Protein AF-A0A7R9DU09-F1 (afdb_monomer)

Sequence (143 aa):
RPVCVLAGVQQSKADQYLELVRRVGIELRSLLSSVDFLVPIFPITTHREVEMAHKVLSKDMGELVNAMKLAQKYTPTTLDAEYRKGMLSAAHILAMDAKNLLDVIDSIRIRYSEVNNFICTVVHPRSGGPLRGGGRCPESEVS

Foldseek 3Di:
DDDDPVVVVLVVVLVVLVVVLVVVVVVLVVLLVVVVVCLVLFDPVCVVVNVVLVVVLVVLSVQLVVLSVVLSVCSVDPCNVVSVVSNVVSVVVSVVSSVVSVVVVVVRCVVPVVSVVVVVVVVDPDDDDDDDDDDDDDDDDDD

InterPro domains:
  IPR005189 Focal adhesion kinase, targeting (FAT) domain [PF03623] (7-112)
  IPR036137 Focal adhesion kinase, targeting (FAT) domain superfamily [SSF68993] (8-113)

Mean predicted aligned error: 13.63 Å

Nearest PDB structures (foldseek):
  1ow6-assembly1_A-2  TM=8.844E-01  e=1.798E-08  Homo sapiens
  1k04-assembly1_A-2  TM=8.731E-01  e=1.908E-08  Homo sapiens
  5f28-assembly3_G  TM=9.031E-01  e=1.433E-07  Mus musculus
  4r32-assembly1_A  TM=9.702E-01  e=2.620E-06  Homo sapiens
  3u3f-assembly3_C  TM=9.711E-01  e=3.524E-06  Homo sapiens

Solvent-accessible surface area (backbone atoms only — not comparable to full-atom values): 8361 Å² total; per-residue (Å²): 134,96,79,64,75,67,58,57,60,52,49,58,52,43,53,50,53,52,52,51,53,49,52,53,52,52,54,50,50,53,51,52,54,57,48,59,73,44,49,86,75,49,58,77,82,54,47,59,56,53,55,49,45,55,53,50,52,54,48,33,52,51,50,24,55,49,29,43,53,48,21,50,72,34,50,92,43,94,56,24,67,58,31,45,49,49,21,52,50,32,49,48,51,38,52,51,53,52,48,50,49,48,53,53,53,48,55,47,50,66,76,40,58,68,49,62,62,47,53,70,58,62,78,54,83,70,85,84,79,92,78,85,78,89,83,77,83,82,86,76,82,89,134

Radius of gyration: 26.91 Å; Cα contacts (8 Å, |Δi|>4): 55; chains: 1; bounding box: 68×22×96 Å

Secondary structure (DSSP, 8-state):
---SHHHHHHHHHHHHHHHHHHHHHHHHHHHHHHHHTTGGGS-HHHHHHHHHHHHHHHHHHHHHHHHHHHHHHHTTSTTHHHHHHHHHHHHHHHHHHHHHHHHHHHHHHHHTTTHHHHHHHHS--------------------

Structure (mmCIF, N/CA/C/O backbone):
data_AF-A0A7R9DU09-F1
#
_entry.id   AF-A0A7R9DU09-F1
#
loop_
_atom_site.group_PDB
_atom_site.id
_atom_site.type_symbol
_atom_site.label_atom_id
_atom_site.label_alt_id
_atom_site.label_comp_id
_atom_site.label_asym_id
_atom_site.label_entity_id
_atom_site.label_seq_id
_atom_site.pdbx_PDB_ins_code
_atom_site.Cartn_x
_atom_site.Cartn_y
_atom_site.Cartn_z
_atom_site.occupancy
_atom_site.B_iso_or_equiv
_atom_site.auth_seq_id
_atom_site.auth_comp_id
_atom_site.auth_asym_id
_atom_site.auth_atom_id
_atom_site.pdbx_PDB_model_num
ATOM 1 N N . ARG A 1 1 ? -30.404 4.911 33.829 1.00 37.97 1 ARG A N 1
ATOM 2 C CA . ARG A 1 1 ? -29.133 4.361 33.290 1.00 37.97 1 ARG A CA 1
ATOM 3 C C . ARG A 1 1 ? -28.751 5.169 32.047 1.00 37.97 1 ARG A C 1
ATOM 5 O O . ARG A 1 1 ? -29.421 4.983 31.041 1.00 37.97 1 ARG A O 1
ATOM 12 N N . PRO A 1 2 ? -27.767 6.086 32.096 1.00 43.84 2 PRO A N 1
ATOM 13 C CA . PRO A 1 2 ? -27.377 6.880 30.938 1.00 43.84 2 PRO A CA 1
ATOM 14 C C . PRO A 1 2 ? -26.185 6.212 30.245 1.00 43.84 2 PRO A C 1
ATOM 16 O O . PRO A 1 2 ? -25.032 6.463 30.568 1.00 43.84 2 PRO A O 1
ATOM 19 N N . VAL A 1 3 ? -26.460 5.318 29.306 1.00 50.38 3 VAL A N 1
ATOM 20 C CA . VAL A 1 3 ? -25.474 4.846 28.329 1.00 50.38 3 VAL A CA 1
ATOM 21 C C . VAL A 1 3 ? -26.243 4.758 27.025 1.00 50.38 3 VAL A C 1
ATOM 23 O O . VAL A 1 3 ? -27.224 4.030 26.988 1.00 50.38 3 VAL A O 1
ATOM 26 N N . CYS A 1 4 ? -25.873 5.575 26.033 1.00 46.78 4 CYS A N 1
ATOM 27 C CA . CYS A 1 4 ? -26.039 5.290 24.596 1.00 46.78 4 CYS A CA 1
ATOM 28 C C . CYS A 1 4 ? -25.539 6.429 23.684 1.00 46.78 4 CYS A C 1
ATOM 30 O O . CYS A 1 4 ? -25.202 6.156 22.539 1.00 46.78 4 CYS A O 1
ATOM 32 N N . VAL A 1 5 ? -25.396 7.680 24.148 1.00 49.94 5 VAL A N 1
ATOM 33 C CA . VAL A 1 5 ? -25.008 8.783 23.231 1.00 49.94 5 VAL A CA 1
ATOM 34 C C . VAL A 1 5 ? -23.510 8.767 22.868 1.00 49.94 5 VAL A C 1
ATOM 36 O O . VAL A 1 5 ? -23.134 9.104 21.751 1.00 49.94 5 VAL A O 1
ATOM 39 N N . LEU A 1 6 ? -22.640 8.287 23.766 1.00 47.66 6 LEU A N 1
ATOM 40 C CA . LEU A 1 6 ? -21.197 8.158 23.500 1.00 47.66 6 LEU A CA 1
ATOM 41 C C . LEU A 1 6 ? -20.846 7.006 22.542 1.00 47.66 6 LEU A C 1
ATOM 43 O O . LEU A 1 6 ? -19.840 7.087 21.840 1.00 47.66 6 LEU A O 1
ATOM 47 N N . ALA A 1 7 ? -21.667 5.952 22.481 1.00 50.59 7 ALA A N 1
ATOM 48 C CA . ALA A 1 7 ? -21.392 4.792 21.631 1.00 50.59 7 ALA A CA 1
ATOM 49 C C . ALA A 1 7 ? -21.510 5.130 20.133 1.00 50.59 7 ALA A C 1
ATOM 51 O O . ALA A 1 7 ? -20.659 4.713 19.349 1.00 50.59 7 ALA A O 1
ATOM 52 N N . GLY A 1 8 ? -22.500 5.948 19.750 1.00 49.09 8 GLY A N 1
ATOM 53 C CA . GLY A 1 8 ? -22.696 6.374 18.358 1.00 49.09 8 GLY A CA 1
ATOM 54 C C . GLY A 1 8 ? -21.569 7.271 17.835 1.00 49.09 8 GLY A C 1
ATOM 55 O O . GLY A 1 8 ? -21.082 7.072 16.727 1.00 49.09 8 GLY A O 1
ATOM 56 N N . VAL A 1 9 ? -21.073 8.199 18.663 1.00 51.88 9 VAL A N 1
ATOM 57 C CA . VAL A 1 9 ? -19.949 9.085 18.296 1.00 51.88 9 VAL A CA 1
ATOM 58 C C . VAL A 1 9 ? -18.645 8.301 18.110 1.00 51.88 9 VAL A C 1
ATOM 60 O O . VAL A 1 9 ? -17.862 8.601 17.209 1.00 51.88 9 VAL A O 1
ATOM 63 N N . GLN A 1 10 ? -18.405 7.282 18.940 1.00 51.50 10 GLN A N 1
ATOM 64 C CA . GLN A 1 10 ? -17.206 6.443 18.842 1.00 51.50 10 GLN A CA 1
ATOM 65 C C . GLN A 1 10 ? -17.274 5.493 17.631 1.00 51.50 10 GLN A C 1
ATOM 67 O O . GLN A 1 10 ? -16.256 5.285 16.970 1.00 51.50 10 GLN A O 1
ATOM 72 N N . GLN A 1 11 ? -18.463 4.986 17.276 1.00 56.47 11 GLN A N 1
ATOM 73 C CA . GLN A 1 11 ? -18.666 4.193 16.054 1.00 56.47 11 GLN A CA 1
ATOM 74 C C . GLN A 1 11 ? -18.374 4.993 14.780 1.00 56.47 11 GLN A C 1
ATOM 76 O O . GLN A 1 11 ? -17.678 4.489 13.902 1.00 56.47 11 GLN A O 1
ATOM 81 N N . SER A 1 12 ? -18.793 6.262 14.707 1.00 60.59 12 SER A N 1
ATOM 82 C CA . SER A 1 12 ? -18.489 7.127 13.557 1.00 60.59 12 SER A CA 1
ATOM 83 C C . SER A 1 12 ? -16.995 7.405 13.359 1.00 60.59 12 SER A C 1
ATOM 85 O O . SER A 1 12 ? -16.564 7.640 12.231 1.00 60.59 12 SER A O 1
ATOM 87 N N . LYS A 1 13 ? -16.187 7.391 14.428 1.00 65.12 13 LYS A N 1
ATOM 88 C CA . LYS A 1 13 ? -14.726 7.549 14.319 1.00 65.12 13 LYS A CA 1
ATOM 89 C C . LYS A 1 13 ? -14.048 6.272 13.831 1.00 65.12 13 LYS A C 1
ATOM 91 O O . LYS A 1 13 ? -13.167 6.342 12.980 1.00 65.12 13 LYS A O 1
ATOM 96 N N . ALA A 1 14 ? -14.471 5.116 14.341 1.00 68.06 14 ALA A N 1
ATOM 97 C CA . ALA A 1 14 ? -13.940 3.823 13.916 1.00 68.06 14 ALA A CA 1
ATOM 98 C C . ALA A 1 14 ? -14.179 3.572 12.417 1.00 68.06 14 ALA A C 1
ATOM 100 O O . ALA A 1 14 ? -13.257 3.160 11.711 1.00 68.06 14 ALA A O 1
ATOM 101 N N . ASP A 1 15 ? -15.382 3.884 11.931 1.00 73.31 15 ASP A N 1
ATOM 102 C CA . ASP A 1 15 ? -15.763 3.705 10.527 1.00 73.31 15 ASP A CA 1
ATOM 103 C C . ASP A 1 15 ? -14.947 4.607 9.578 1.00 73.31 15 ASP A C 1
ATOM 105 O O . ASP A 1 15 ? -14.437 4.144 8.558 1.00 73.31 15 ASP A O 1
ATOM 109 N N . GLN A 1 16 ? -14.675 5.855 9.983 1.00 79.44 16 GLN A N 1
ATOM 110 C CA . GLN A 1 16 ? -13.796 6.766 9.235 1.00 79.44 16 GLN A CA 1
ATOM 111 C C . GLN A 1 16 ? -12.372 6.223 9.064 1.00 79.44 16 GLN A C 1
ATOM 113 O O . GLN A 1 16 ? -11.810 6.314 7.973 1.00 79.44 16 GLN A O 1
ATOM 118 N N . TYR A 1 17 ? -11.773 5.635 10.107 1.00 79.12 17 TYR A N 1
ATOM 119 C CA . TYR A 1 17 ? -10.437 5.038 9.981 1.00 79.12 17 TYR A CA 1
ATOM 120 C C . TYR A 1 17 ? -10.428 3.867 8.997 1.00 79.12 17 TYR A C 1
ATOM 122 O O . TYR A 1 17 ? -9.489 3.724 8.213 1.00 79.12 17 TYR A O 1
ATOM 130 N N . LEU A 1 18 ? -11.495 3.065 8.998 1.00 82.81 18 LEU A N 1
ATOM 131 C CA . LEU A 1 18 ? -11.659 1.950 8.072 1.00 82.81 18 LEU A CA 1
ATOM 132 C C . LEU A 1 18 ? -11.737 2.426 6.618 1.00 82.81 18 LEU A C 1
ATOM 134 O O . LEU A 1 18 ? -11.099 1.841 5.740 1.00 82.81 18 LEU A O 1
ATOM 138 N N . GLU A 1 19 ? -12.503 3.486 6.361 1.00 86.06 19 GLU A N 1
ATOM 139 C CA . GLU A 1 19 ? -12.614 4.065 5.024 1.00 86.06 19 GLU A CA 1
ATOM 140 C C . GLU A 1 19 ? -11.280 4.664 4.556 1.00 86.06 19 GLU A C 1
ATOM 142 O O . GLU A 1 19 ? -10.869 4.428 3.418 1.00 86.06 19 GLU A O 1
ATOM 147 N N . LEU A 1 20 ? -10.557 5.358 5.441 1.00 85.25 20 LEU A N 1
ATOM 148 C CA . LEU A 1 20 ? -9.233 5.908 5.141 1.00 85.25 20 LEU A CA 1
ATOM 149 C C . LEU A 1 20 ? -8.237 4.810 4.749 1.00 85.25 20 LEU A C 1
ATOM 151 O O . LEU A 1 20 ? -7.614 4.902 3.692 1.00 85.25 20 LEU A O 1
ATOM 155 N N . VAL A 1 21 ? -8.122 3.740 5.542 1.00 87.38 21 VAL A N 1
ATOM 156 C CA . VAL A 1 21 ? -7.196 2.636 5.234 1.00 87.38 21 VAL A CA 1
ATOM 157 C C . VAL A 1 21 ? -7.608 1.893 3.964 1.00 87.38 21 VAL A C 1
ATOM 159 O O . VAL A 1 21 ? -6.744 1.495 3.182 1.00 87.38 21 VAL A O 1
ATOM 162 N N . ARG A 1 22 ? -8.913 1.754 3.692 1.00 88.06 22 ARG A N 1
ATOM 163 C CA . ARG A 1 22 ? -9.385 1.216 2.407 1.00 88.06 22 ARG A CA 1
ATOM 164 C C . ARG A 1 22 ? -8.940 2.070 1.227 1.00 88.06 22 ARG A C 1
ATOM 166 O O . ARG A 1 22 ? -8.439 1.508 0.258 1.00 88.06 22 ARG A O 1
ATOM 173 N N . ARG A 1 23 ? -9.108 3.394 1.300 1.00 88.88 23 ARG A N 1
ATOM 174 C CA . ARG A 1 23 ? -8.676 4.312 0.234 1.00 88.88 23 ARG A CA 1
ATOM 175 C C . ARG A 1 23 ? -7.175 4.195 -0.014 1.00 88.88 23 ARG A C 1
ATOM 177 O O . ARG A 1 23 ? -6.777 3.996 -1.154 1.00 88.88 23 ARG A O 1
ATOM 184 N N . VAL A 1 24 ? -6.369 4.207 1.049 1.00 89.69 24 VAL A N 1
ATOM 185 C CA . VAL A 1 24 ? -4.911 4.015 0.952 1.00 89.69 24 VAL A CA 1
ATOM 186 C C . VAL A 1 24 ? -4.568 2.679 0.286 1.00 89.69 24 VAL A C 1
ATOM 188 O O . VAL A 1 24 ? -3.731 2.639 -0.608 1.00 89.69 24 VAL A O 1
ATOM 191 N N . GLY A 1 25 ? -5.250 1.591 0.656 1.00 90.38 25 GLY A N 1
ATOM 192 C CA . GLY A 1 25 ? -5.029 0.281 0.041 1.00 90.38 25 GLY A CA 1
ATOM 193 C C . GLY A 1 25 ? -5.397 0.217 -1.446 1.00 90.38 25 GLY A C 1
ATOM 194 O O . GLY A 1 25 ? -4.718 -0.466 -2.211 1.00 90.38 25 GLY A O 1
ATOM 195 N N . ILE A 1 26 ? -6.449 0.925 -1.874 1.00 90.69 26 ILE A N 1
ATOM 196 C CA . ILE A 1 26 ? -6.842 1.009 -3.290 1.00 90.69 26 ILE A CA 1
ATOM 197 C C . ILE A 1 26 ? -5.788 1.780 -4.089 1.00 90.69 26 ILE A C 1
ATOM 199 O O . ILE A 1 26 ? -5.324 1.277 -5.113 1.00 90.69 26 ILE A O 1
ATOM 203 N N . GLU A 1 27 ? -5.379 2.952 -3.601 1.00 91.12 27 GLU A N 1
ATOM 204 C CA . GLU A 1 27 ? -4.348 3.781 -4.238 1.00 91.12 27 GLU A CA 1
ATOM 205 C C . GLU A 1 27 ? -3.022 3.025 -4.351 1.00 91.12 27 GLU A C 1
ATOM 207 O O . GLU A 1 27 ? -2.427 2.958 -5.426 1.00 91.12 27 GLU A O 1
ATOM 212 N N . LEU A 1 28 ? -2.598 2.360 -3.273 1.00 89.94 28 LEU A N 1
ATOM 213 C CA . LEU A 1 28 ? -1.379 1.560 -3.284 1.00 89.94 28 LEU A CA 1
ATOM 214 C C . LEU A 1 28 ? -1.467 0.399 -4.278 1.00 89.94 28 LEU A C 1
ATOM 216 O O . LEU A 1 28 ? -0.508 0.132 -4.996 1.00 89.94 28 LEU A O 1
ATOM 220 N N . ARG A 1 29 ? -2.613 -0.287 -4.369 1.00 91.19 29 ARG A N 1
ATOM 221 C CA . ARG A 1 29 ? -2.785 -1.366 -5.351 1.00 91.19 29 ARG A CA 1
ATOM 222 C C . ARG A 1 29 ? -2.723 -0.842 -6.785 1.00 91.19 29 ARG A C 1
ATOM 224 O O . ARG A 1 29 ? -2.151 -1.511 -7.639 1.00 91.19 29 ARG A O 1
ATOM 231 N N . SER A 1 30 ? -3.287 0.337 -7.042 1.00 90.94 30 SER A N 1
ATOM 232 C CA . SER A 1 30 ? -3.193 1.017 -8.340 1.00 90.94 30 SER A CA 1
ATOM 233 C C . SER A 1 30 ? -1.737 1.345 -8.697 1.00 90.94 30 SER A C 1
ATOM 235 O O . SER A 1 30 ? -1.279 1.073 -9.811 1.00 90.94 30 SER A O 1
ATOM 237 N N . LEU A 1 31 ? -0.979 1.844 -7.717 1.00 88.88 31 LEU A N 1
ATOM 238 C CA . LEU A 1 31 ? 0.446 2.127 -7.846 1.00 88.88 31 LEU A CA 1
ATOM 239 C C . LEU A 1 31 ? 1.252 0.865 -8.183 1.00 88.88 31 LEU A C 1
ATOM 241 O O . LEU A 1 31 ? 1.968 0.843 -9.180 1.00 88.88 31 LEU A O 1
ATOM 245 N N . LEU A 1 32 ? 1.100 -0.194 -7.382 1.00 88.62 32 LEU A N 1
ATOM 246 C CA . LEU A 1 32 ? 1.796 -1.469 -7.578 1.00 88.62 32 LEU A CA 1
ATOM 247 C C . LEU A 1 32 ? 1.457 -2.083 -8.937 1.00 88.62 32 LEU A C 1
ATOM 249 O O . LEU A 1 32 ? 2.358 -2.490 -9.659 1.00 88.62 32 LEU A O 1
ATOM 253 N N . SER A 1 33 ? 0.182 -2.049 -9.336 1.00 89.69 33 SER A N 1
ATOM 254 C CA . SER A 1 33 ? -0.230 -2.526 -10.657 1.00 89.69 33 SER A CA 1
ATOM 255 C C . SER A 1 33 ? 0.446 -1.742 -11.781 1.00 89.69 33 SER A C 1
ATOM 257 O O . SER A 1 33 ? 0.816 -2.332 -12.790 1.00 89.69 33 SER A O 1
ATOM 259 N N . SER A 1 34 ? 0.618 -0.428 -11.622 1.00 86.88 34 SER A N 1
ATOM 260 C CA . SER A 1 34 ? 1.322 0.406 -12.603 1.00 86.88 34 SER A CA 1
ATOM 261 C C . SER A 1 34 ? 2.810 0.056 -12.679 1.00 86.88 34 SER A C 1
ATOM 263 O O . SER A 1 34 ? 3.383 0.055 -13.765 1.00 86.88 34 SER A O 1
ATOM 265 N N . VAL A 1 35 ? 3.428 -0.269 -11.541 1.00 85.25 35 VAL A N 1
ATOM 266 C CA . VAL A 1 35 ? 4.822 -0.721 -11.462 1.00 85.25 35 VAL A CA 1
ATOM 267 C C . VAL A 1 35 ? 4.994 -2.102 -12.103 1.00 85.25 35 VAL A C 1
ATOM 269 O O . VAL A 1 35 ? 5.930 -2.274 -12.882 1.00 85.25 35 VAL A O 1
ATOM 272 N N . ASP A 1 36 ? 4.074 -3.044 -11.874 1.00 85.75 36 ASP A N 1
ATOM 273 C CA . ASP A 1 36 ? 4.090 -4.394 -12.465 1.00 85.75 36 ASP A CA 1
ATOM 274 C C . ASP A 1 36 ? 4.141 -4.369 -14.003 1.00 85.75 36 ASP A C 1
ATOM 276 O O . ASP A 1 36 ? 4.857 -5.161 -14.616 1.00 85.75 36 ASP A O 1
ATOM 280 N N . PHE A 1 37 ? 3.452 -3.422 -14.651 1.00 83.56 37 PHE A N 1
ATOM 281 C CA . PHE A 1 37 ? 3.528 -3.253 -16.110 1.00 83.56 37 PHE A CA 1
ATOM 282 C C . PHE A 1 37 ? 4.911 -2.803 -16.603 1.00 83.56 37 PHE A C 1
ATOM 284 O O . PHE A 1 37 ? 5.250 -3.025 -17.766 1.00 83.56 37 PHE A O 1
ATOM 291 N N . LEU A 1 38 ? 5.712 -2.173 -15.742 1.00 80.06 38 LEU A N 1
ATOM 292 C CA . LEU A 1 38 ? 7.048 -1.676 -16.073 1.00 80.06 38 LEU A CA 1
ATOM 293 C C . LEU A 1 38 ? 8.154 -2.689 -15.753 1.00 80.06 38 LEU A C 1
ATOM 295 O O . LEU A 1 38 ? 9.193 -2.666 -16.411 1.00 80.06 38 LEU A O 1
ATOM 299 N N . VAL A 1 39 ? 7.924 -3.606 -14.804 1.00 81.38 39 VAL A N 1
ATOM 300 C CA . VAL A 1 39 ? 8.848 -4.699 -14.446 1.00 81.38 39 VAL A CA 1
ATOM 301 C C . VAL A 1 39 ? 9.449 -5.420 -15.660 1.00 81.38 39 VAL A C 1
ATOM 303 O O . VAL A 1 39 ? 10.675 -5.504 -15.719 1.00 81.38 39 VAL A O 1
ATOM 306 N N . PRO A 1 40 ? 8.677 -5.897 -16.661 1.00 79.94 40 PRO A N 1
ATOM 307 C CA . PRO A 1 40 ? 9.249 -6.627 -17.798 1.00 79.94 40 PRO A CA 1
ATOM 308 C C . PRO A 1 40 ? 10.190 -5.786 -18.670 1.00 79.94 40 PRO A C 1
ATOM 310 O O . PRO A 1 40 ? 10.945 -6.341 -19.463 1.00 79.94 40 PRO A O 1
ATOM 313 N N . ILE A 1 41 ? 10.144 -4.461 -18.537 1.00 77.88 41 ILE A N 1
ATOM 314 C CA . ILE A 1 41 ? 10.939 -3.516 -19.321 1.00 77.88 41 ILE A CA 1
ATOM 315 C C . ILE A 1 41 ? 12.21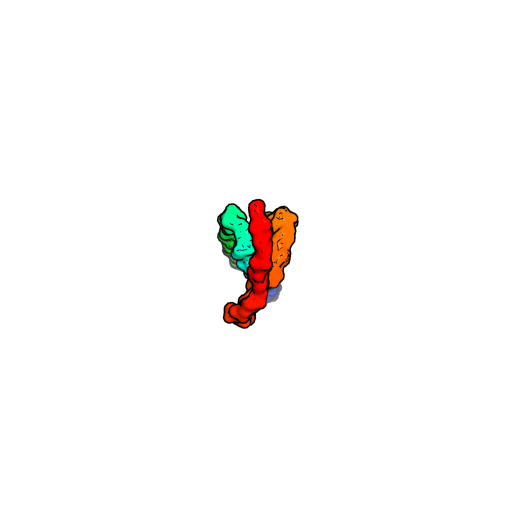7 -3.108 -18.581 1.00 77.88 41 ILE A C 1
ATOM 317 O O . ILE A 1 41 ? 13.177 -2.636 -19.189 1.00 77.88 41 ILE A O 1
ATOM 321 N N . PHE A 1 42 ? 12.248 -3.302 -17.264 1.00 75.62 42 PHE A N 1
ATOM 322 C CA . PHE A 1 42 ? 13.418 -3.024 -16.451 1.00 75.62 42 PHE A CA 1
ATOM 323 C C . PHE A 1 42 ? 14.479 -4.123 -16.571 1.00 75.62 42 PHE A C 1
ATOM 325 O O . PHE A 1 42 ? 14.150 -5.288 -16.809 1.00 75.62 42 PHE A O 1
ATOM 332 N N . PRO A 1 43 ? 15.765 -3.785 -16.378 1.00 77.56 43 PRO A N 1
ATOM 333 C CA . PRO A 1 43 ? 16.825 -4.782 -16.329 1.00 77.56 43 PRO A CA 1
ATOM 334 C C . PRO A 1 43 ? 16.649 -5.733 -15.135 1.00 77.56 43 PRO A C 1
ATOM 336 O O . PRO A 1 43 ? 16.142 -5.360 -14.074 1.00 77.56 43 PRO A O 1
ATOM 339 N N . ILE A 1 44 ? 17.138 -6.968 -15.289 1.00 77.06 44 ILE A N 1
ATOM 340 C CA . ILE A 1 44 ? 17.050 -8.044 -14.281 1.00 77.06 44 ILE A CA 1
ATOM 341 C C . ILE A 1 44 ? 17.619 -7.627 -12.915 1.00 77.06 44 ILE A C 1
ATOM 343 O O . ILE A 1 44 ? 17.145 -8.089 -11.879 1.00 77.06 44 ILE A O 1
ATOM 347 N N . THR A 1 45 ? 18.601 -6.721 -12.888 1.00 73.69 45 THR A N 1
ATOM 348 C CA . THR A 1 45 ? 19.187 -6.184 -11.650 1.00 73.69 45 THR A CA 1
ATOM 349 C C . THR A 1 45 ? 18.149 -5.489 -10.768 1.00 73.69 45 THR A C 1
ATOM 351 O O . THR A 1 45 ? 18.146 -5.683 -9.557 1.00 73.69 45 THR A O 1
ATOM 354 N N . THR A 1 46 ? 17.217 -4.760 -11.382 1.00 77.88 46 THR A N 1
ATOM 355 C CA . THR A 1 46 ? 16.153 -4.014 -10.694 1.00 77.88 46 THR A CA 1
ATOM 356 C C . THR A 1 46 ? 14.903 -4.845 -10.407 1.00 77.88 46 THR A C 1
ATOM 358 O O . THR A 1 46 ? 14.104 -4.463 -9.558 1.00 77.88 46 THR A O 1
ATOM 361 N N . HIS A 1 47 ? 14.735 -6.018 -11.034 1.00 82.88 47 HIS A N 1
ATOM 362 C CA . HIS A 1 47 ? 13.592 -6.907 -10.751 1.00 82.88 47 HIS A CA 1
ATOM 363 C C . HIS A 1 47 ? 13.559 -7.325 -9.281 1.00 82.88 47 HIS A C 1
ATOM 365 O O . HIS A 1 47 ? 12.504 -7.325 -8.653 1.00 82.88 47 HIS A O 1
ATOM 371 N N . ARG A 1 48 ? 14.734 -7.623 -8.714 1.00 84.19 48 ARG A N 1
ATOM 372 C CA . ARG A 1 48 ? 14.878 -7.990 -7.301 1.00 84.19 48 ARG A CA 1
ATOM 373 C C . ARG A 1 48 ? 14.470 -6.843 -6.374 1.00 84.19 48 ARG A C 1
ATOM 375 O O . ARG A 1 48 ? 13.831 -7.092 -5.357 1.00 84.19 48 ARG A O 1
ATOM 382 N N . GLU A 1 49 ? 14.831 -5.607 -6.716 1.00 83.88 49 GLU A N 1
ATOM 383 C CA . GLU A 1 49 ? 14.476 -4.413 -5.938 1.00 83.88 49 GLU A CA 1
ATOM 384 C C . GLU A 1 49 ? 12.966 -4.173 -5.945 1.00 83.88 49 GLU A C 1
ATOM 386 O O . GLU A 1 49 ? 12.378 -3.967 -4.884 1.00 83.88 49 GLU A O 1
ATOM 391 N N . VAL A 1 50 ? 12.321 -4.295 -7.110 1.00 84.12 50 VAL A N 1
ATOM 392 C CA . VAL A 1 50 ? 10.863 -4.156 -7.220 1.00 84.12 50 VAL A CA 1
ATOM 393 C C . VAL A 1 50 ? 10.143 -5.269 -6.455 1.00 84.12 50 VAL A C 1
ATOM 395 O O . VAL A 1 50 ? 9.224 -4.987 -5.691 1.00 84.12 50 VAL A O 1
ATOM 398 N N . GLU A 1 51 ? 10.593 -6.523 -6.564 1.00 86.69 51 GLU A N 1
ATOM 399 C CA . GLU A 1 51 ? 10.007 -7.635 -5.803 1.00 86.69 51 GLU A CA 1
ATOM 400 C C . GLU A 1 51 ? 10.096 -7.394 -4.285 1.00 86.69 51 GLU A C 1
ATOM 402 O O . GLU A 1 51 ? 9.132 -7.627 -3.547 1.00 86.69 51 GLU A O 1
ATOM 407 N N . MET A 1 52 ? 11.242 -6.901 -3.804 1.00 88.75 52 MET A N 1
ATOM 408 C CA . MET A 1 52 ? 11.413 -6.547 -2.394 1.00 88.75 52 MET A CA 1
ATOM 409 C C . MET A 1 52 ? 10.493 -5.397 -1.990 1.00 88.75 52 MET A C 1
ATOM 411 O O . MET A 1 52 ? 9.859 -5.489 -0.942 1.00 88.75 52 MET A O 1
ATOM 415 N N . ALA A 1 53 ? 10.354 -4.365 -2.820 1.00 88.19 53 ALA A N 1
ATOM 416 C CA . ALA A 1 53 ? 9.452 -3.256 -2.540 1.00 88.19 53 ALA A CA 1
ATOM 417 C C . ALA A 1 53 ? 7.983 -3.700 -2.472 1.00 88.19 53 ALA A C 1
ATOM 419 O O . ALA A 1 53 ? 7.273 -3.306 -1.550 1.00 88.19 53 ALA A O 1
ATOM 420 N N . HIS A 1 54 ? 7.536 -4.592 -3.364 1.00 87.56 54 HIS A N 1
ATOM 421 C CA . HIS A 1 54 ? 6.196 -5.188 -3.285 1.00 87.56 54 HIS A CA 1
ATOM 422 C C . HIS A 1 54 ? 5.988 -5.949 -1.968 1.00 87.56 54 HIS A C 1
ATOM 424 O O . HIS A 1 54 ? 4.927 -5.836 -1.347 1.00 87.56 54 HIS A O 1
ATOM 430 N N . LYS A 1 55 ? 6.993 -6.712 -1.518 1.00 90.75 55 LYS A N 1
ATOM 431 C CA . LYS A 1 55 ? 6.943 -7.447 -0.243 1.00 90.75 55 LYS A CA 1
ATOM 432 C C . LYS A 1 55 ? 6.904 -6.513 0.965 1.00 90.75 55 LYS A C 1
ATOM 434 O O . LYS A 1 55 ? 6.108 -6.755 1.869 1.00 90.75 55 LYS A O 1
ATOM 439 N N . VAL A 1 56 ? 7.734 -5.469 0.968 1.00 92.44 56 VAL A N 1
ATOM 440 C CA . VAL A 1 56 ? 7.781 -4.446 2.025 1.00 92.44 56 VAL A CA 1
ATOM 441 C C . VAL A 1 56 ? 6.430 -3.739 2.112 1.00 92.44 56 VAL A C 1
ATOM 443 O O . VAL A 1 56 ? 5.745 -3.886 3.116 1.00 92.44 56 VAL A O 1
ATOM 446 N N . LEU A 1 57 ? 5.936 -3.181 1.006 1.00 91.12 57 LEU A N 1
ATOM 447 C CA . LEU A 1 57 ? 4.645 -2.486 0.964 1.00 91.12 57 LEU A CA 1
ATOM 448 C C . LEU A 1 57 ? 3.460 -3.371 1.366 1.00 91.12 57 LEU A C 1
ATOM 450 O O . LEU A 1 57 ? 2.537 -2.920 2.044 1.00 91.12 57 LEU A O 1
ATOM 454 N N . SER A 1 58 ? 3.482 -4.650 0.98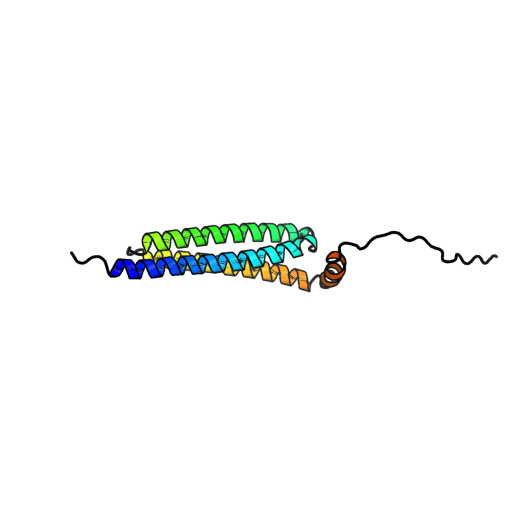4 1.00 91.69 58 SER A N 1
ATOM 455 C CA . SER A 1 58 ? 2.459 -5.613 1.410 1.00 91.69 58 SER A CA 1
ATOM 456 C C . SER A 1 58 ? 2.505 -5.869 2.918 1.00 91.69 58 SER A C 1
ATOM 458 O O . SER A 1 58 ? 1.457 -5.980 3.560 1.00 91.69 58 SER A O 1
ATOM 460 N N . LYS A 1 59 ? 3.711 -5.950 3.493 1.00 93.19 59 LYS A N 1
ATOM 461 C CA . LYS A 1 59 ? 3.910 -6.081 4.937 1.00 93.19 59 LYS A CA 1
ATOM 462 C C . LYS A 1 59 ? 3.422 -4.824 5.661 1.00 93.19 59 LYS A C 1
ATOM 464 O O . LYS A 1 59 ? 2.623 -4.959 6.587 1.00 93.19 59 LYS A O 1
ATOM 469 N N . ASP A 1 60 ? 3.817 -3.637 5.210 1.00 93.50 60 ASP A N 1
ATOM 470 C CA . ASP A 1 60 ? 3.458 -2.365 5.849 1.00 93.50 60 ASP A CA 1
ATOM 471 C C . ASP A 1 60 ? 1.950 -2.103 5.789 1.00 93.50 60 ASP A C 1
ATOM 473 O O . ASP A 1 60 ? 1.354 -1.654 6.769 1.00 93.50 60 ASP A O 1
ATOM 477 N N . MET A 1 61 ? 1.284 -2.484 4.692 1.00 92.69 61 MET A N 1
ATOM 478 C CA . MET A 1 61 ? -0.182 -2.483 4.622 1.00 92.69 61 MET A CA 1
ATOM 479 C C . MET A 1 61 ? -0.813 -3.397 5.671 1.00 92.69 61 MET A C 1
ATOM 481 O O . MET A 1 61 ? -1.820 -3.037 6.285 1.00 92.69 61 MET A O 1
ATOM 485 N N . GLY A 1 62 ? -0.238 -4.582 5.883 1.00 92.75 62 GLY A N 1
ATOM 486 C CA . GLY A 1 62 ? -0.669 -5.499 6.933 1.00 92.75 62 GLY A CA 1
ATOM 487 C C . GLY A 1 62 ? -0.506 -4.892 8.328 1.00 92.75 62 GLY A C 1
ATOM 488 O O . GLY A 1 62 ? -1.429 -4.973 9.144 1.00 92.75 62 GLY A O 1
ATOM 489 N N . GLU A 1 63 ? 0.628 -4.240 8.590 1.00 92.75 63 GLU A N 1
ATOM 490 C CA . GLU A 1 63 ? 0.898 -3.560 9.861 1.00 92.75 63 GLU A CA 1
ATOM 491 C C . GLU A 1 63 ? -0.054 -2.381 10.090 1.00 92.75 63 GLU A C 1
ATOM 493 O O . GLU A 1 63 ? -0.636 -2.278 11.170 1.00 92.75 63 GLU A O 1
ATOM 498 N N . LEU A 1 64 ? -0.316 -1.560 9.069 1.00 92.19 64 LEU A N 1
ATOM 499 C CA . LEU A 1 64 ? -1.292 -0.470 9.133 1.00 92.19 64 LEU A CA 1
ATOM 500 C C . LEU A 1 64 ? -2.701 -0.986 9.447 1.00 92.19 64 LEU A C 1
ATOM 502 O O . LEU A 1 64 ? -3.372 -0.463 10.338 1.00 92.19 64 LEU A O 1
ATOM 506 N N . VAL A 1 65 ? -3.156 -2.032 8.750 1.00 91.25 65 VAL A N 1
ATOM 507 C CA . VAL A 1 65 ? -4.480 -2.628 8.985 1.00 91.25 65 VAL A CA 1
ATOM 508 C C . VAL A 1 65 ? -4.577 -3.201 10.400 1.00 91.25 65 VAL A C 1
ATOM 510 O O . VAL A 1 65 ? -5.604 -3.032 11.061 1.00 91.25 65 VAL A O 1
ATOM 513 N N . ASN A 1 66 ? -3.526 -3.857 10.893 1.00 91.19 66 ASN A N 1
ATOM 514 C CA . ASN A 1 66 ? -3.491 -4.376 12.258 1.00 91.19 66 ASN A CA 1
ATOM 515 C C . ASN A 1 66 ? -3.494 -3.247 13.296 1.00 91.19 66 ASN A C 1
ATOM 517 O O . ASN A 1 66 ? -4.295 -3.290 14.231 1.00 91.19 66 ASN A O 1
ATOM 521 N N . ALA A 1 67 ? -2.677 -2.210 13.108 1.00 89.88 67 ALA A N 1
ATOM 522 C CA . ALA A 1 67 ? -2.635 -1.043 13.982 1.00 89.88 67 ALA A CA 1
ATOM 523 C C . ALA A 1 67 ? -3.984 -0.306 14.011 1.00 89.88 67 ALA A C 1
ATOM 525 O O . ALA A 1 67 ? -4.461 0.063 15.081 1.00 89.88 67 ALA A O 1
ATOM 526 N N . MET A 1 68 ? -4.654 -0.174 12.864 1.00 89.56 68 MET A N 1
ATOM 527 C CA . MET A 1 68 ? -6.003 0.388 12.770 1.00 89.56 68 MET A CA 1
ATOM 528 C C . MET A 1 68 ? -7.034 -0.472 13.513 1.00 89.56 68 MET A C 1
ATOM 530 O O . MET A 1 68 ? -7.848 0.061 14.265 1.00 89.56 68 MET A O 1
ATOM 534 N N . LYS A 1 69 ? -7.010 -1.802 13.342 1.00 87.50 69 LYS A N 1
ATOM 535 C CA . LYS A 1 69 ? -7.910 -2.715 14.071 1.00 87.50 69 LYS A CA 1
ATOM 536 C C . LYS A 1 69 ? -7.723 -2.601 15.584 1.00 87.50 69 LYS A C 1
ATOM 538 O O . LYS A 1 69 ? -8.707 -2.608 16.321 1.00 87.50 69 LYS A O 1
ATOM 543 N N . LEU A 1 70 ? -6.478 -2.479 16.047 1.00 86.94 70 LEU A N 1
ATOM 544 C CA . LEU A 1 70 ? -6.171 -2.236 17.456 1.00 86.94 70 LEU A CA 1
ATOM 545 C C . LEU A 1 70 ? -6.695 -0.865 17.896 1.00 86.94 70 LEU A C 1
ATOM 547 O O . LEU A 1 70 ? -7.407 -0.790 18.894 1.00 86.94 70 LEU A O 1
ATOM 551 N N . ALA A 1 71 ? -6.447 0.191 17.119 1.00 84.75 71 ALA A N 1
ATOM 552 C CA . ALA A 1 71 ? -6.968 1.525 17.403 1.00 84.75 71 ALA A CA 1
ATOM 553 C C . ALA A 1 71 ? -8.498 1.522 17.541 1.00 84.75 71 ALA A C 1
ATOM 555 O O . ALA A 1 71 ? -9.007 2.055 18.521 1.00 84.75 71 ALA A O 1
ATOM 556 N N . GLN A 1 72 ? -9.229 0.836 16.655 1.00 81.69 72 GLN A N 1
ATOM 557 C CA . GLN A 1 72 ? -10.684 0.669 16.768 1.00 81.69 72 GLN A CA 1
ATOM 558 C C . GLN A 1 72 ? -11.094 -0.115 18.023 1.00 81.69 72 GLN A C 1
ATOM 560 O O . GLN A 1 72 ? -12.003 0.293 18.744 1.00 81.69 72 GLN A O 1
ATOM 565 N N . LYS A 1 73 ? -10.414 -1.230 18.315 1.00 81.31 73 LYS A N 1
ATOM 566 C CA . LYS A 1 73 ? -10.718 -2.089 19.471 1.00 81.31 73 LYS A CA 1
ATOM 567 C C . LYS A 1 73 ? -10.515 -1.367 20.806 1.00 81.31 73 LYS A C 1
ATOM 569 O O . LYS A 1 73 ? -11.273 -1.597 21.745 1.00 81.31 73 LYS A O 1
ATOM 574 N N . TYR A 1 74 ? -9.512 -0.495 20.883 1.00 78.75 74 TYR A N 1
ATOM 575 C CA . TYR A 1 74 ? -9.136 0.234 22.095 1.00 78.75 74 TYR A CA 1
ATOM 576 C C . TYR A 1 74 ? -9.604 1.701 22.106 1.00 78.75 74 TYR A C 1
ATOM 578 O O . TYR A 1 74 ? -9.352 2.399 23.087 1.00 78.75 74 TYR A O 1
ATOM 586 N N . THR A 1 75 ? -10.371 2.142 21.098 1.00 68.12 75 THR A N 1
ATOM 587 C CA . THR A 1 75 ? -11.002 3.478 21.010 1.00 68.12 75 THR A CA 1
ATOM 588 C C . THR A 1 75 ? -11.789 3.899 22.270 1.00 68.12 75 THR A C 1
ATOM 590 O O . THR A 1 75 ? -11.735 5.075 22.632 1.00 68.12 75 THR A O 1
ATOM 593 N N . PRO A 1 76 ? -12.524 3.015 22.986 1.00 70.69 76 PRO A N 1
ATOM 594 C CA . PRO A 1 76 ? -13.223 3.412 24.214 1.00 70.69 76 PRO A CA 1
ATOM 595 C C . PRO A 1 76 ? -12.330 3.446 25.469 1.00 70.69 76 PRO A C 1
ATOM 597 O O . PRO A 1 76 ? -12.837 3.716 26.555 1.00 70.69 76 PRO A O 1
ATOM 600 N N . THR A 1 77 ? -11.031 3.151 25.356 1.00 76.12 77 THR A N 1
ATOM 601 C CA . THR A 1 77 ? -10.107 3.036 26.498 1.00 76.12 77 THR A CA 1
ATOM 602 C C . THR A 1 77 ? -9.111 4.196 26.548 1.00 76.12 77 THR A C 1
ATOM 604 O O . THR A 1 77 ? -8.877 4.875 25.553 1.00 76.12 77 THR A O 1
ATOM 607 N N . THR A 1 78 ? -8.457 4.400 27.693 1.00 75.88 78 THR A N 1
ATOM 608 C CA . THR A 1 78 ? -7.385 5.400 27.882 1.00 75.88 78 THR A CA 1
ATOM 609 C C . THR A 1 78 ? -6.170 5.199 26.970 1.00 75.88 78 THR A C 1
ATOM 611 O O . THR A 1 78 ? -5.374 6.121 26.820 1.00 75.88 78 THR A O 1
ATOM 614 N N . LEU A 1 79 ? -6.034 4.031 26.333 1.00 75.88 79 LEU A N 1
ATOM 615 C CA . LEU A 1 79 ? -4.947 3.719 25.401 1.00 75.88 79 LEU A CA 1
ATOM 616 C C . LEU A 1 79 ? -5.221 4.185 23.958 1.00 75.88 79 LEU A C 1
ATOM 618 O O . LEU A 1 79 ? -4.348 4.060 23.102 1.00 75.88 79 LEU A O 1
ATOM 622 N N . ASP A 1 80 ? -6.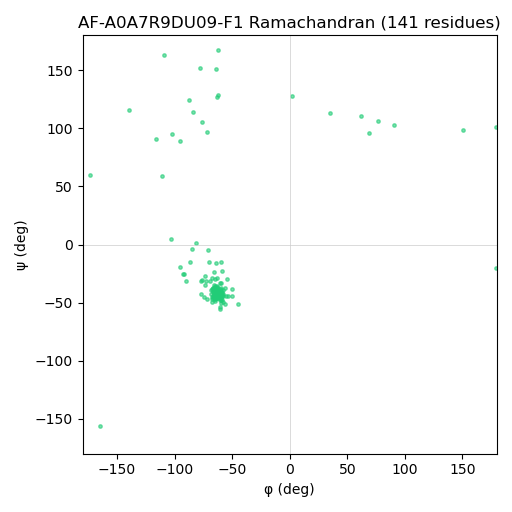405 4.734 23.667 1.00 76.44 80 ASP A N 1
ATOM 623 C CA . ASP A 1 80 ? -6.801 5.202 22.330 1.00 76.44 80 ASP A CA 1
ATOM 624 C C . ASP A 1 80 ? -5.754 6.127 21.678 1.00 76.44 80 ASP A C 1
ATOM 626 O O . ASP A 1 80 ? -5.401 5.950 20.512 1.00 76.44 80 ASP A O 1
ATOM 630 N N . ALA A 1 81 ? -5.201 7.078 22.435 1.00 79.12 81 ALA A N 1
ATOM 63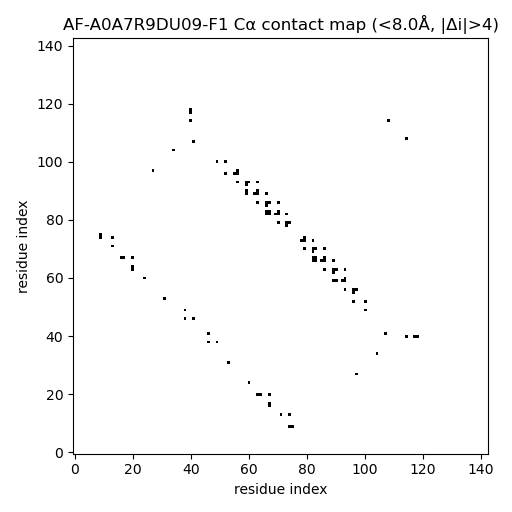1 C CA . ALA A 1 81 ? -4.201 8.012 21.921 1.00 79.12 81 ALA A CA 1
ATOM 632 C C . ALA A 1 81 ? -2.902 7.312 21.475 1.00 79.12 81 ALA A C 1
ATOM 634 O O . ALA A 1 81 ? -2.301 7.702 20.472 1.00 79.12 81 ALA A O 1
ATOM 635 N N . GLU A 1 82 ? -2.486 6.263 22.186 1.00 86.38 82 GLU A N 1
ATOM 636 C CA . GLU A 1 82 ? -1.266 5.512 21.889 1.00 86.38 82 GLU A CA 1
ATOM 637 C C . GLU A 1 82 ? -1.446 4.619 20.658 1.00 86.38 82 GLU A C 1
ATOM 639 O O . GLU A 1 82 ? -0.627 4.662 19.738 1.00 86.38 82 GLU A O 1
ATOM 644 N N . TYR A 1 83 ? -2.569 3.899 20.564 1.00 84.81 83 TYR A N 1
ATOM 645 C CA . TYR A 1 83 ? -2.873 3.089 19.383 1.00 84.81 83 TYR A CA 1
ATOM 646 C C . TYR A 1 83 ? -3.109 3.941 18.132 1.00 84.81 83 TYR A C 1
ATOM 648 O O . TYR A 1 83 ? -2.651 3.572 17.050 1.00 84.81 83 TYR A O 1
ATOM 656 N N . ARG A 1 84 ? -3.753 5.112 18.258 1.00 83.00 84 ARG A N 1
ATOM 657 C CA . ARG A 1 84 ? -3.869 6.070 17.146 1.00 83.00 84 ARG A CA 1
ATOM 658 C C . ARG A 1 84 ? -2.500 6.563 16.687 1.00 83.00 84 ARG A C 1
ATOM 660 O O . ARG A 1 84 ? -2.264 6.632 15.484 1.00 83.00 84 ARG A O 1
ATOM 667 N N . LYS A 1 85 ? -1.581 6.855 17.614 1.00 87.38 85 LYS A N 1
ATOM 668 C CA . LYS A 1 85 ? -0.198 7.221 17.274 1.00 87.38 85 LYS A CA 1
ATOM 669 C C . LYS A 1 85 ? 0.524 6.079 16.550 1.00 87.38 85 LYS A C 1
ATOM 671 O O . LYS A 1 85 ? 1.173 6.333 15.540 1.00 87.38 85 LYS A O 1
ATOM 676 N N . GLY A 1 86 ? 0.364 4.838 17.013 1.00 88.94 86 GLY A N 1
ATOM 677 C CA . GLY A 1 86 ? 0.909 3.650 16.347 1.00 88.94 86 GLY A CA 1
ATOM 678 C C . GLY A 1 86 ? 0.377 3.470 14.922 1.00 88.94 86 GLY A C 1
ATOM 679 O O . GLY A 1 86 ? 1.157 3.279 13.994 1.00 88.94 86 GLY A O 1
ATOM 680 N N . MET A 1 87 ? -0.934 3.631 14.722 1.00 90.50 87 MET A N 1
ATOM 681 C CA . MET A 1 87 ? -1.561 3.594 13.395 1.00 90.50 87 MET A CA 1
ATOM 682 C C . MET A 1 87 ? -1.015 4.686 12.467 1.00 90.50 87 MET A C 1
ATOM 684 O O . MET A 1 87 ? -0.678 4.398 11.322 1.00 90.50 87 MET A O 1
ATOM 688 N N . LEU A 1 88 ? -0.901 5.926 12.950 1.00 89.44 88 LEU A N 1
ATOM 689 C CA . LEU A 1 88 ? -0.338 7.030 12.166 1.00 89.44 88 LEU A CA 1
ATOM 690 C C . LEU A 1 88 ? 1.132 6.786 11.812 1.00 89.44 88 LEU A C 1
ATOM 692 O O . LEU A 1 88 ? 1.546 7.097 10.700 1.00 89.44 88 LEU A O 1
ATOM 696 N N . SER A 1 89 ? 1.902 6.193 12.727 1.00 92.38 89 SER A N 1
ATOM 697 C CA . SER A 1 89 ? 3.287 5.801 12.463 1.00 92.38 89 SER A CA 1
ATOM 698 C C . SER A 1 89 ? 3.368 4.747 11.358 1.00 92.38 89 SER A C 1
ATOM 700 O O . SER A 1 89 ? 4.160 4.907 10.436 1.00 92.38 89 SER A O 1
ATOM 702 N N . ALA A 1 90 ? 2.526 3.710 11.407 1.00 91.62 90 ALA A N 1
ATOM 703 C CA . ALA A 1 90 ? 2.472 2.679 10.368 1.00 91.62 90 ALA A CA 1
ATOM 704 C C . ALA A 1 90 ? 2.051 3.258 9.006 1.00 91.62 90 ALA A C 1
ATOM 706 O O . ALA A 1 90 ? 2.643 2.931 7.982 1.00 91.62 90 ALA A O 1
ATOM 707 N N . ALA A 1 91 ? 1.074 4.172 8.992 1.00 90.88 91 ALA A N 1
ATOM 708 C CA . ALA A 1 91 ? 0.659 4.868 7.774 1.00 90.88 91 ALA A CA 1
ATOM 709 C C . ALA A 1 91 ? 1.788 5.728 7.188 1.00 90.88 91 ALA A C 1
ATOM 711 O O . ALA A 1 91 ? 1.944 5.802 5.972 1.00 90.88 91 ALA A O 1
ATOM 712 N N . HIS A 1 92 ? 2.576 6.374 8.051 1.00 91.25 92 HIS A N 1
ATOM 713 C CA . HIS A 1 92 ? 3.707 7.189 7.629 1.00 91.25 92 HIS A CA 1
ATOM 714 C C . HIS A 1 92 ? 4.817 6.336 7.010 1.00 91.25 92 HIS A C 1
ATOM 716 O O . HIS A 1 92 ? 5.294 6.675 5.934 1.00 91.25 92 HIS A O 1
ATOM 722 N N . ILE A 1 93 ? 5.188 5.225 7.656 1.00 92.31 93 ILE A N 1
ATOM 723 C CA . ILE A 1 93 ? 6.190 4.278 7.139 1.00 92.31 93 ILE A CA 1
ATOM 724 C C . ILE A 1 93 ? 5.771 3.787 5.751 1.00 92.31 93 ILE A C 1
ATOM 726 O O . ILE A 1 93 ? 6.509 3.982 4.792 1.00 92.31 93 ILE A O 1
ATOM 730 N N . LEU A 1 94 ? 4.528 3.315 5.616 1.00 91.81 94 LEU A N 1
ATOM 731 C CA . LEU A 1 94 ? 3.970 2.892 4.332 1.00 91.81 94 LEU A CA 1
ATOM 732 C C . LEU A 1 94 ? 4.095 3.975 3.247 1.00 91.81 94 LEU A C 1
ATOM 734 O O . LEU A 1 94 ? 4.449 3.681 2.106 1.00 91.81 94 LEU A O 1
ATOM 738 N N . ALA A 1 95 ? 3.791 5.232 3.580 1.00 91.44 95 ALA A N 1
ATOM 739 C CA . ALA A 1 95 ? 3.908 6.338 2.635 1.00 91.44 95 ALA A CA 1
ATOM 740 C C . ALA A 1 95 ? 5.368 6.608 2.235 1.00 91.44 95 ALA A C 1
ATOM 742 O O . ALA A 1 95 ? 5.637 6.898 1.068 1.00 91.44 95 ALA A O 1
ATOM 743 N N . MET A 1 96 ? 6.309 6.495 3.177 1.00 92.62 96 MET A N 1
ATOM 744 C CA . MET A 1 96 ? 7.741 6.617 2.897 1.00 92.62 96 MET A CA 1
ATOM 745 C C . MET A 1 96 ? 8.234 5.487 1.992 1.00 92.62 96 MET A C 1
ATOM 747 O O . MET A 1 96 ? 8.930 5.770 1.020 1.00 92.62 96 MET A O 1
ATOM 751 N N . ASP A 1 97 ? 7.830 4.243 2.249 1.00 91.25 97 ASP A N 1
ATOM 752 C CA . ASP A 1 97 ? 8.218 3.091 1.430 1.00 91.25 97 ASP A CA 1
ATOM 753 C C . ASP A 1 97 ? 7.611 3.160 0.024 1.00 91.25 97 ASP A C 1
ATOM 755 O O . ASP A 1 97 ? 8.286 2.870 -0.967 1.00 91.25 97 ASP A O 1
ATOM 759 N N . ALA A 1 98 ? 6.364 3.631 -0.096 1.00 90.44 98 ALA A N 1
ATOM 760 C CA . ALA A 1 98 ? 5.707 3.806 -1.391 1.00 90.44 98 ALA A CA 1
ATOM 761 C C . ALA A 1 98 ? 6.393 4.903 -2.212 1.00 90.44 98 ALA A C 1
ATOM 763 O O . ALA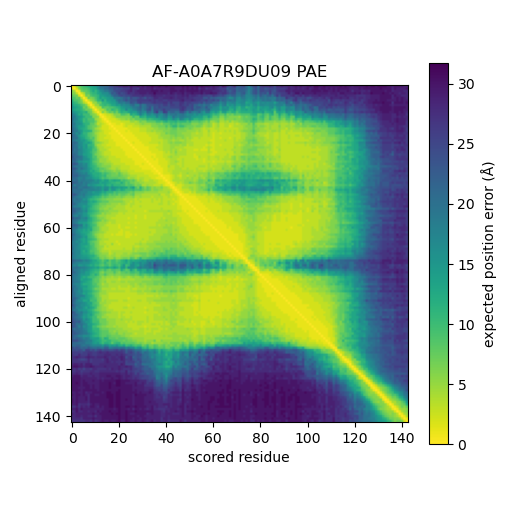 A 1 98 ? 6.622 4.741 -3.414 1.00 90.44 98 ALA A O 1
ATOM 764 N N . LYS A 1 99 ? 6.772 6.004 -1.551 1.00 90.81 99 LYS A N 1
ATOM 765 C CA . LYS A 1 99 ? 7.571 7.069 -2.155 1.00 90.81 99 LYS A CA 1
ATOM 766 C C . LYS A 1 99 ? 8.945 6.554 -2.581 1.00 90.81 99 LYS A C 1
ATOM 768 O O . LYS A 1 99 ? 9.349 6.812 -3.707 1.00 90.81 99 LYS A O 1
ATOM 773 N N . ASN A 1 100 ? 9.627 5.795 -1.728 1.00 89.50 100 ASN A N 1
ATOM 774 C CA . ASN A 1 100 ? 10.939 5.236 -2.036 1.00 89.50 100 ASN A CA 1
ATOM 775 C C . ASN A 1 100 ? 10.892 4.311 -3.262 1.00 89.50 100 ASN A C 1
ATOM 777 O O . ASN A 1 100 ? 11.739 4.429 -4.144 1.00 89.50 100 ASN A O 1
ATOM 781 N N . LEU A 1 101 ? 9.871 3.451 -3.371 1.00 88.50 101 LEU A N 1
ATOM 782 C CA . LEU A 1 101 ? 9.652 2.646 -4.576 1.00 88.50 101 LEU A CA 1
ATOM 783 C C . LEU A 1 101 ? 9.495 3.536 -5.815 1.00 88.50 101 LEU A C 1
ATOM 785 O O . LEU A 1 101 ? 10.173 3.313 -6.815 1.00 88.50 101 LEU A O 1
ATOM 789 N N . LEU A 1 102 ? 8.636 4.555 -5.756 1.00 88.81 102 LEU A N 1
ATOM 790 C CA . LEU A 1 102 ? 8.454 5.487 -6.869 1.00 88.81 102 LEU A CA 1
ATOM 791 C C . LEU A 1 102 ? 9.750 6.200 -7.263 1.00 88.81 102 LEU A C 1
ATOM 793 O O . LEU A 1 102 ? 10.043 6.280 -8.450 1.00 88.81 102 LEU A O 1
ATOM 797 N N . ASP A 1 103 ? 10.531 6.679 -6.296 1.00 88.38 103 ASP A N 1
ATOM 798 C CA . ASP A 1 103 ? 11.810 7.358 -6.529 1.00 88.38 103 ASP A CA 1
ATOM 799 C C . ASP A 1 103 ? 12.839 6.415 -7.196 1.00 88.38 103 ASP A C 1
ATOM 801 O O . ASP A 1 103 ? 13.557 6.822 -8.115 1.00 88.38 103 ASP A O 1
ATOM 805 N N . VAL A 1 104 ? 12.877 5.129 -6.816 1.00 84.69 104 VAL A N 1
ATOM 806 C CA . VAL A 1 104 ? 13.708 4.108 -7.487 1.00 84.69 104 VAL A CA 1
ATOM 807 C C . VAL A 1 104 ? 13.243 3.885 -8.927 1.00 84.69 104 VAL A C 1
ATOM 809 O O . VAL A 1 104 ? 14.059 3.894 -9.850 1.00 84.69 104 VAL A O 1
ATOM 812 N N . ILE A 1 105 ? 11.936 3.726 -9.139 1.00 83.19 105 ILE A N 1
ATOM 813 C CA . ILE A 1 105 ? 11.331 3.525 -10.463 1.00 83.19 105 ILE A CA 1
ATOM 814 C C . ILE A 1 105 ? 11.584 4.730 -11.374 1.00 83.19 105 ILE A C 1
ATOM 816 O O . ILE A 1 105 ? 11.944 4.559 -12.540 1.00 83.19 105 ILE A O 1
ATOM 820 N N . ASP A 1 106 ? 11.440 5.943 -10.849 1.00 85.56 106 ASP A N 1
ATOM 821 C CA . ASP A 1 106 ? 11.695 7.188 -11.569 1.00 85.56 106 ASP A CA 1
ATOM 822 C C . ASP A 1 106 ? 13.181 7.322 -11.929 1.00 85.56 106 ASP A C 1
ATOM 824 O O . ASP A 1 106 ? 13.532 7.560 -13.085 1.00 85.56 106 ASP A O 1
ATOM 828 N N . SER A 1 107 ? 14.073 6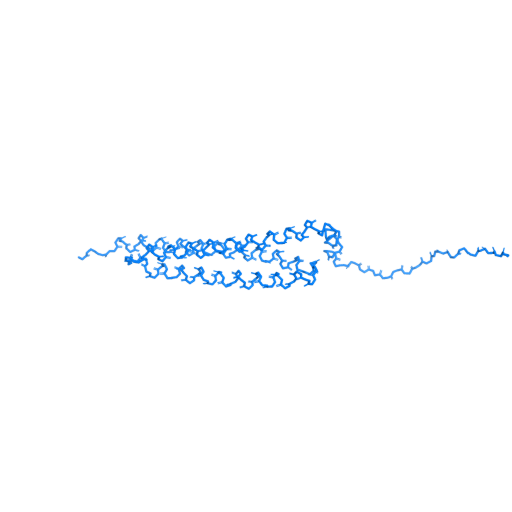.996 -10.991 1.00 84.00 107 SER A N 1
ATOM 829 C CA . SER A 1 107 ? 15.520 6.950 -11.233 1.00 84.00 107 SER A CA 1
ATOM 830 C C . SER A 1 107 ? 15.915 5.940 -12.316 1.00 84.00 107 SER A C 1
ATOM 832 O O . SER A 1 107 ? 16.889 6.148 -13.043 1.00 84.00 107 SER A O 1
ATOM 834 N N . ILE A 1 108 ? 15.198 4.820 -12.436 1.00 80.00 108 ILE A N 1
ATOM 835 C CA . ILE A 1 108 ? 15.391 3.848 -13.521 1.00 80.00 108 ILE A CA 1
ATOM 836 C C . ILE A 1 108 ? 14.859 4.435 -14.832 1.00 80.00 108 ILE A C 1
ATOM 838 O O . ILE A 1 108 ? 15.572 4.431 -15.831 1.00 80.00 108 ILE A O 1
ATOM 842 N N . ARG A 1 109 ? 13.654 5.010 -14.837 1.00 77.19 109 ARG A N 1
ATOM 843 C CA . ARG A 1 109 ? 13.061 5.642 -16.028 1.00 77.19 109 ARG A CA 1
ATOM 844 C C . ARG A 1 109 ? 13.928 6.762 -16.608 1.00 77.19 109 ARG A C 1
ATOM 846 O O . ARG A 1 109 ? 14.088 6.821 -17.822 1.00 77.19 109 ARG A O 1
ATOM 853 N N . ILE A 1 110 ? 14.509 7.614 -15.762 1.00 80.31 110 ILE A N 1
ATOM 854 C CA . ILE A 1 110 ? 15.404 8.702 -16.186 1.00 80.31 110 ILE A CA 1
ATOM 855 C C . ILE A 1 110 ? 16.714 8.141 -16.756 1.00 80.31 110 ILE A C 1
ATOM 857 O O . ILE A 1 110 ? 17.170 8.594 -17.805 1.00 80.31 110 ILE A O 1
ATOM 861 N N . ARG A 1 111 ? 17.321 7.148 -16.086 1.00 73.31 111 ARG A N 1
ATOM 862 C CA . ARG A 1 111 ? 18.593 6.539 -16.522 1.00 73.31 111 ARG A CA 1
ATOM 863 C C . ARG A 1 111 ? 18.461 5.714 -17.797 1.00 73.31 111 ARG A C 1
ATOM 865 O O . ARG A 1 111 ? 19.405 5.655 -18.575 1.00 73.31 111 ARG A O 1
ATOM 872 N N . TYR A 1 112 ? 17.304 5.103 -18.014 1.00 67.25 112 TYR A N 1
ATOM 873 C CA . TYR A 1 112 ? 16.999 4.311 -19.196 1.00 67.25 112 TYR A CA 1
ATOM 874 C C . TYR A 1 112 ? 15.959 5.029 -20.063 1.00 67.25 112 TYR A C 1
ATOM 876 O O . TYR A 1 112 ? 14.894 4.489 -20.346 1.00 67.25 112 TYR A O 1
ATOM 884 N N . SER A 1 113 ? 16.251 6.250 -20.519 1.00 58.84 113 SER A N 1
ATOM 885 C CA . SER A 1 113 ? 15.356 7.008 -21.412 1.00 58.84 113 SER A CA 1
ATOM 886 C C . SER A 1 113 ? 15.060 6.280 -22.738 1.00 58.84 113 SER A C 1
ATOM 888 O O . SER A 1 113 ? 14.006 6.489 -23.336 1.00 58.84 113 SER A O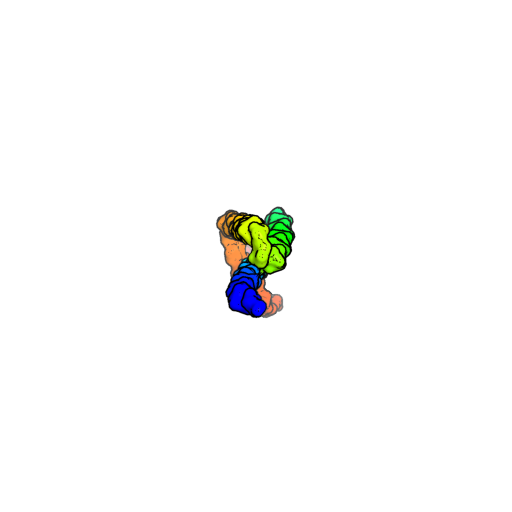 1
ATOM 890 N N . GLU A 1 114 ? 15.923 5.350 -23.160 1.00 53.25 114 GLU A N 1
ATOM 891 C CA . GLU A 1 114 ? 15.702 4.437 -24.294 1.00 53.25 114 GLU A CA 1
ATOM 892 C C . GLU A 1 114 ? 14.624 3.365 -24.036 1.00 53.25 114 GLU A C 1
ATOM 894 O O . GLU A 1 114 ? 14.091 2.784 -24.982 1.00 53.25 114 GLU A O 1
ATOM 899 N N . VAL A 1 115 ? 14.210 3.141 -22.784 1.00 52.84 115 VAL A N 1
ATOM 900 C CA . VAL A 1 115 ? 13.072 2.268 -22.445 1.00 52.84 115 VAL A CA 1
ATOM 901 C C . VAL A 1 115 ? 11.746 2.859 -22.939 1.00 52.84 115 VAL A C 1
ATOM 903 O O . VAL A 1 115 ? 10.859 2.103 -23.338 1.00 52.84 115 VAL A O 1
ATOM 906 N N . ASN A 1 116 ? 11.626 4.190 -23.047 1.00 51.25 116 ASN A N 1
ATOM 907 C CA . ASN A 1 116 ? 10.472 4.819 -23.707 1.00 51.25 116 ASN A CA 1
ATOM 908 C C . ASN A 1 116 ? 10.337 4.384 -25.179 1.00 51.25 116 ASN A C 1
ATOM 910 O O . ASN A 1 116 ? 9.218 4.219 -25.664 1.00 51.25 116 ASN A O 1
ATOM 914 N N . ASN A 1 117 ? 11.452 4.120 -25.874 1.00 50.41 117 ASN A N 1
ATOM 915 C CA . ASN A 1 117 ? 11.416 3.600 -27.245 1.00 50.41 117 ASN A CA 1
ATOM 916 C C . ASN A 1 117 ? 10.969 2.128 -27.300 1.00 50.41 117 ASN A C 1
ATOM 918 O O . ASN A 1 117 ? 10.289 1.738 -28.245 1.00 50.41 117 ASN A O 1
ATOM 922 N N . PHE A 1 118 ? 11.269 1.312 -26.282 1.00 49.88 118 PHE A N 1
ATOM 923 C CA . PHE A 1 118 ? 10.786 -0.075 -26.206 1.00 49.88 118 PHE A CA 1
ATOM 924 C C . PHE A 1 118 ? 9.318 -0.193 -25.770 1.00 49.88 118 PHE A C 1
ATOM 926 O O . PHE A 1 118 ? 8.622 -1.080 -26.262 1.00 49.88 118 PHE A O 1
ATOM 933 N N . ILE A 1 119 ? 8.804 0.718 -24.932 1.00 51.97 119 ILE A N 1
ATOM 934 C CA . ILE A 1 119 ? 7.365 0.786 -24.604 1.00 51.97 119 ILE A CA 1
ATOM 935 C C . ILE A 1 119 ? 6.533 0.974 -25.884 1.00 51.97 119 ILE A C 1
ATOM 937 O O . ILE A 1 119 ? 5.507 0.315 -26.054 1.00 51.97 119 ILE A O 1
ATOM 941 N N . CYS A 1 120 ? 7.012 1.789 -26.829 1.00 49.28 120 CYS A N 1
ATOM 942 C CA . CYS A 1 120 ? 6.341 2.001 -28.115 1.00 49.28 120 CYS A CA 1
ATOM 943 C C . CYS A 1 120 ? 6.291 0.724 -28.987 1.00 49.28 120 CYS A C 1
ATOM 945 O O . CYS A 1 120 ? 5.338 0.519 -29.738 1.00 49.28 120 CYS A O 1
ATOM 947 N N . THR A 1 121 ? 7.275 -0.171 -28.847 1.00 48.41 121 THR A N 1
ATOM 948 C CA . THR A 1 121 ? 7.396 -1.398 -29.656 1.00 48.41 121 THR A CA 1
ATOM 949 C C . THR A 1 121 ? 6.668 -2.602 -29.043 1.00 48.41 121 THR A C 1
ATOM 951 O O . THR A 1 121 ? 6.179 -3.457 -29.777 1.00 48.41 121 THR A O 1
ATOM 954 N N . VAL A 1 122 ? 6.570 -2.689 -27.710 1.00 49.97 122 VAL A N 1
ATOM 955 C CA . VAL A 1 122 ? 6.005 -3.862 -27.006 1.00 49.97 122 VAL A CA 1
ATOM 956 C C . VAL A 1 122 ? 4.499 -3.726 -26.735 1.00 49.97 122 VAL A C 1
ATOM 958 O O . VAL A 1 122 ? 3.795 -4.733 -26.696 1.00 49.97 122 VAL A O 1
ATOM 961 N N . VAL A 1 123 ? 3.959 -2.502 -26.641 1.00 49.12 123 VAL A N 1
ATOM 962 C CA . VAL A 1 123 ? 2.501 -2.267 -26.503 1.00 49.12 123 VAL A CA 1
ATOM 963 C C . VAL A 1 123 ? 1.728 -2.574 -27.806 1.00 49.12 123 VAL A C 1
ATOM 965 O O . VAL A 1 123 ? 0.501 -2.604 -27.806 1.00 49.12 123 VAL A O 1
ATOM 968 N N . HIS A 1 124 ? 2.419 -2.907 -28.904 1.00 41.47 124 HIS A N 1
ATOM 969 C CA . HIS A 1 124 ? 1.818 -3.560 -30.072 1.00 41.47 124 HIS A CA 1
ATOM 970 C C . HIS A 1 124 ? 2.148 -5.062 -30.108 1.00 41.47 124 HIS A C 1
ATOM 972 O O . HIS A 1 124 ? 3.158 -5.463 -30.698 1.00 41.47 124 HIS A O 1
ATOM 978 N N . PRO A 1 125 ? 1.275 -5.950 -29.597 1.00 42.88 125 PRO A N 1
ATOM 979 C CA . PRO A 1 125 ? 1.321 -7.337 -30.014 1.00 42.88 125 PRO A CA 1
ATOM 980 C C . PRO A 1 125 ? 0.806 -7.416 -31.462 1.00 42.88 125 PRO A C 1
ATOM 982 O O . PRO A 1 125 ? -0.391 -7.431 -31.714 1.00 42.88 125 PRO A O 1
ATOM 985 N N . ARG A 1 126 ? 1.754 -7.424 -32.408 1.00 44.19 126 ARG A N 1
ATOM 986 C CA . ARG A 1 126 ? 1.704 -8.030 -33.754 1.00 44.19 126 ARG A CA 1
ATOM 987 C C . ARG A 1 126 ? 0.358 -8.014 -34.506 1.00 44.19 126 ARG A C 1
ATOM 989 O O . ARG A 1 126 ? -0.494 -8.866 -34.276 1.00 44.19 126 ARG A O 1
ATOM 996 N N . SER A 1 127 ? 0.306 -7.259 -35.605 1.00 40.91 127 SER A N 1
ATOM 997 C CA . SER A 1 127 ? -0.298 -7.802 -36.831 1.00 40.91 127 SER A CA 1
ATOM 998 C C . SER A 1 127 ? 0.792 -8.553 -37.607 1.00 40.91 127 SER A C 1
ATOM 1000 O O . SER A 1 127 ? 1.872 -8.010 -37.838 1.00 40.91 127 SER A O 1
ATOM 1002 N N . GLY A 1 128 ? 0.554 -9.832 -37.912 1.00 42.97 128 GLY A N 1
ATOM 1003 C CA . GLY A 1 128 ? 1.444 -10.688 -38.713 1.00 42.97 128 GLY A CA 1
ATOM 1004 C C . GLY A 1 128 ? 1.625 -10.175 -40.152 1.00 42.97 128 GLY A C 1
ATOM 1005 O O . GLY A 1 128 ? 0.895 -9.306 -40.602 1.00 42.97 128 GLY A O 1
ATOM 1006 N N . GLY A 1 129 ? 2.572 -10.653 -40.956 1.00 37.06 129 GLY A N 1
ATOM 1007 C CA . GLY A 1 129 ? 3.435 -11.829 -40.869 1.00 37.06 129 GLY A CA 1
ATOM 1008 C C . GLY A 1 129 ? 4.606 -11.707 -41.868 1.00 37.06 129 GLY A C 1
ATOM 1009 O O . GLY A 1 129 ? 4.974 -10.591 -42.230 1.00 37.06 129 GLY A O 1
ATOM 1010 N N . PRO A 1 130 ? 5.223 -12.817 -42.316 1.00 58.56 130 PRO A N 1
ATOM 1011 C CA . PRO A 1 130 ? 6.362 -12.771 -43.226 1.00 58.56 130 PRO A CA 1
ATOM 1012 C C . PRO A 1 130 ? 5.888 -12.643 -44.681 1.00 58.56 130 PRO A C 1
ATOM 1014 O O . PRO A 1 130 ? 5.307 -13.577 -45.230 1.00 58.56 130 PRO A O 1
ATOM 1017 N N . LEU A 1 131 ? 6.173 -11.514 -45.335 1.00 47.81 131 LEU A N 1
ATOM 1018 C CA . LEU A 1 131 ? 6.001 -11.353 -46.782 1.00 47.81 131 LEU A CA 1
ATOM 1019 C C . LEU A 1 131 ? 7.354 -11.103 -47.458 1.00 47.81 131 LEU A C 1
ATOM 1021 O O . LEU A 1 131 ? 7.843 -9.988 -47.581 1.00 47.81 131 LEU A O 1
ATOM 1025 N N . ARG A 1 132 ? 7.956 -12.229 -47.848 1.00 44.75 132 ARG A N 1
ATOM 1026 C CA . ARG A 1 132 ? 8.590 -12.509 -49.146 1.00 44.75 132 ARG A CA 1
ATOM 1027 C C . ARG A 1 132 ? 8.588 -11.338 -50.149 1.00 44.75 132 ARG A C 1
ATOM 1029 O O . ARG A 1 132 ? 7.521 -10.916 -50.577 1.00 44.75 132 ARG A O 1
ATOM 1036 N N . GLY A 1 133 ? 9.766 -10.997 -50.685 1.00 39.53 133 GLY A N 1
ATOM 1037 C CA . GLY A 1 133 ? 9.858 -10.497 -52.064 1.00 39.53 133 GLY A CA 1
ATOM 1038 C C . GLY A 1 133 ? 10.994 -9.524 -52.378 1.00 39.53 133 GLY A C 1
ATOM 1039 O O . GLY A 1 133 ? 10.829 -8.331 -52.196 1.00 39.53 133 GLY A O 1
ATOM 1040 N N . GLY A 1 134 ? 12.085 -10.053 -52.946 1.00 44.59 134 GLY A N 1
ATOM 1041 C CA . GLY A 1 134 ? 12.740 -9.520 -54.152 1.00 44.59 134 GLY A CA 1
ATOM 1042 C C . GLY A 1 134 ? 13.321 -8.103 -54.123 1.00 44.59 134 GLY A C 1
ATOM 1043 O O . GLY A 1 134 ? 12.596 -7.122 -54.221 1.00 44.59 134 GLY A O 1
ATOM 1044 N N . GLY A 1 135 ? 14.654 -7.998 -54.163 1.00 36.41 135 GLY A N 1
ATOM 1045 C CA . GLY A 1 135 ? 15.298 -6.696 -54.326 1.00 36.41 135 GLY A CA 1
ATOM 1046 C C . GLY A 1 135 ? 16.810 -6.703 -54.520 1.00 36.41 135 GLY A C 1
ATOM 1047 O O . GLY A 1 135 ? 17.500 -6.050 -53.756 1.00 36.41 135 GLY A O 1
ATOM 1048 N N . ARG A 1 136 ? 17.284 -7.366 -55.585 1.00 41.81 136 ARG A N 1
ATOM 1049 C CA . ARG A 1 136 ? 18.480 -6.983 -56.366 1.00 41.81 136 ARG A CA 1
ATOM 1050 C C . ARG A 1 136 ? 19.850 -7.115 -55.670 1.00 41.81 136 ARG A C 1
ATOM 1052 O O . ARG A 1 136 ? 20.358 -6.177 -55.069 1.00 41.81 136 ARG A O 1
ATOM 1059 N N . CYS A 1 137 ? 20.517 -8.246 -55.907 1.00 40.47 137 CYS A N 1
ATOM 1060 C CA . CYS A 1 137 ? 21.975 -8.241 -56.037 1.00 40.47 137 CYS A CA 1
ATOM 1061 C C . CYS A 1 137 ? 22.337 -7.385 -57.263 1.00 40.47 137 CYS A C 1
ATOM 1063 O O . CYS A 1 137 ? 21.799 -7.657 -58.340 1.00 40.47 137 CYS A O 1
ATOM 1065 N N . PRO A 1 138 ? 23.211 -6.376 -57.159 1.00 50.88 138 PRO A N 1
ATOM 1066 C CA . PRO A 1 138 ? 23.992 -5.970 -58.307 1.00 50.88 138 PRO A CA 1
ATOM 1067 C C . PRO A 1 138 ? 25.100 -7.012 -58.492 1.00 50.88 138 PRO 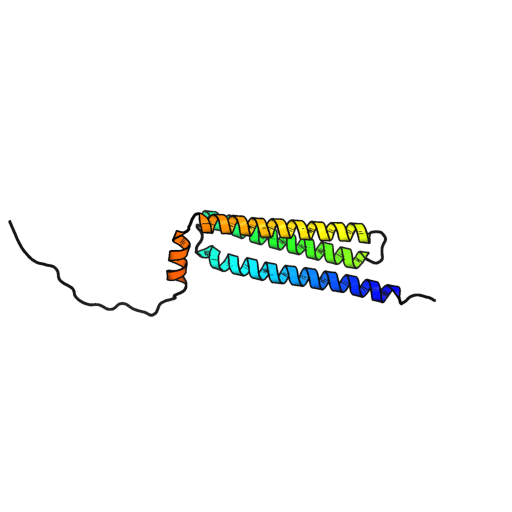A C 1
ATOM 1069 O O . PRO A 1 138 ? 26.050 -7.080 -57.714 1.00 50.88 138 PRO A O 1
ATOM 1072 N N . GLU A 1 139 ? 24.936 -7.855 -59.510 1.00 49.16 139 GLU A N 1
ATOM 1073 C CA . GLU A 1 139 ? 26.093 -8.278 -60.289 1.00 49.16 139 GLU A CA 1
ATOM 1074 C C . GLU A 1 139 ? 26.691 -7.032 -60.945 1.00 49.16 139 GLU A C 1
ATOM 1076 O O . GLU A 1 139 ? 25.961 -6.239 -61.537 1.00 49.16 139 GLU A O 1
ATOM 1081 N N . SER A 1 140 ? 27.991 -6.854 -60.755 1.00 43.34 140 SER A N 1
ATOM 1082 C CA . SER A 1 140 ? 28.972 -6.399 -61.746 1.00 43.34 140 SER A CA 1
ATOM 1083 C C . SER A 1 140 ? 30.302 -6.348 -60.990 1.00 43.34 140 SER A C 1
ATOM 1085 O O . SER A 1 140 ? 30.459 -5.596 -60.033 1.00 43.34 140 SER A O 1
ATOM 1087 N N . GLU A 1 141 ? 31.138 -7.365 -61.187 1.00 44.31 141 GLU A N 1
ATOM 1088 C CA . GLU A 1 141 ? 32.158 -7.421 -62.253 1.00 44.31 141 GLU A CA 1
ATOM 1089 C C . GLU A 1 141 ? 33.468 -6.823 -61.7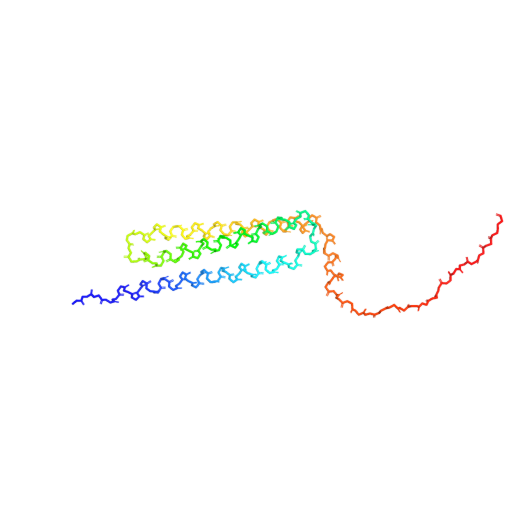21 1.00 44.31 141 GLU A C 1
ATOM 1091 O O . GLU A 1 141 ? 33.538 -5.666 -61.332 1.00 44.31 141 GLU A O 1
ATOM 1096 N N . VAL A 1 142 ? 34.419 -7.692 -61.381 1.00 47.28 142 VAL A N 1
ATOM 1097 C CA . VAL A 1 142 ? 35.553 -8.092 -62.235 1.00 47.28 142 VAL A CA 1
ATOM 1098 C C . VAL A 1 142 ? 36.639 -7.013 -62.268 1.00 47.28 142 VAL A C 1
ATOM 1100 O O . VAL A 1 142 ? 36.491 -5.960 -62.875 1.00 47.28 142 VAL A O 1
ATOM 1103 N N . SER A 1 143 ? 37.751 -7.267 -61.585 1.00 40.66 143 SER A N 1
ATOM 1104 C CA . SER A 1 143 ? 39.037 -7.625 -62.199 1.00 40.66 143 SER A CA 1
ATOM 1105 C C . SER A 1 143 ? 40.168 -7.552 -61.180 1.00 40.66 143 SER A C 1
ATOM 1107 O O . SER A 1 143 ? 40.061 -6.771 -60.210 1.00 40.66 143 SER A O 1
#

Organism: Timema poppense (NCBI:txid170557)

pLDDT: mean 73.78, std 18.41, range [36.41, 93.5]